Protein AF-A0A087RNH7-F1 (afdb_monomer_lite)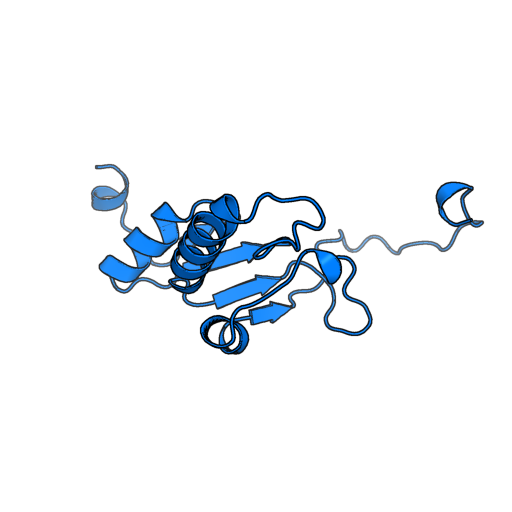

pLDDT: mean 83.48, std 10.97, range [49.5, 95.62]

Foldseek 3Di:
DVCVPPPDQEAEEAQPLVSLVVCLVVVHAYEYEYLAQLADPVPDDPVCVVVSVVSLVSSLSHQAYEYQADDPPGGPSVNRDDHDPSHPVRYDYPHHPDDPPDDDDDPDDPVND

Organism: NCBI:txid1502295

Sequence (113 aa):
KLYNKEKFDLVINDGDMGSNILAKNRNIPSLFITNQFRPKLYSSRSYLYPSLIFVAKQIQKASKILVADSPPPYTMCEYNLNFIKEAEDKVTYVGHFTNSKKINKTESSDLEK

Structure (mmCIF, N/CA/C/O backbone):
data_AF-A0A087RNH7-F1
#
_entry.id   AF-A0A087RNH7-F1
#
loop_
_atom_site.group_PDB
_atom_site.id
_atom_site.type_symbol
_atom_site.label_atom_id
_atom_site.label_alt_id
_atom_site.label_comp_id
_atom_site.label_asym_id
_atom_site.label_entity_id
_atom_site.label_seq_id
_atom_site.pdbx_PDB_ins_code
_atom_site.Cartn_x
_atom_site.Cartn_y
_atom_site.Cartn_z
_atom_site.occupancy
_atom_site.B_iso_or_equiv
_atom_site.auth_seq_id
_atom_site.auth_comp_id
_atom_site.auth_asym_id
_atom_site.auth_atom_id
_atom_site.pdbx_PDB_model_num
ATOM 1 N N . LYS A 1 1 ? -22.980 5.556 10.077 1.00 62.47 1 LYS A N 1
ATOM 2 C CA . LYS A 1 1 ? -24.073 4.719 10.644 1.00 62.47 1 LYS A CA 1
ATOM 3 C C . LYS A 1 1 ? -24.149 3.339 9.981 1.00 62.47 1 LYS A C 1
ATOM 5 O O . LYS A 1 1 ? -24.147 2.370 10.723 1.00 62.47 1 LYS A O 1
ATOM 10 N N . LEU A 1 2 ? -24.113 3.231 8.645 1.00 71.50 2 LEU A N 1
ATOM 11 C CA . LEU A 1 2 ? -24.145 1.951 7.911 1.00 71.50 2 LEU A CA 1
ATOM 12 C C . LEU A 1 2 ? -23.066 0.945 8.364 1.00 71.50 2 LEU A C 1
ATOM 14 O O . LEU A 1 2 ? -23.391 -0.142 8.818 1.00 71.50 2 LEU A O 1
ATOM 18 N N . TYR A 1 3 ? -21.799 1.365 8.394 1.00 67.38 3 TYR A N 1
ATOM 19 C CA . TYR A 1 3 ? -20.676 0.530 8.841 1.00 67.38 3 TYR A CA 1
ATOM 20 C C . TYR A 1 3 ? -20.772 0.020 10.290 1.00 67.38 3 TYR A C 1
ATOM 22 O O . TYR A 1 3 ? -20.151 -0.982 10.627 1.00 67.38 3 TYR A O 1
ATOM 30 N N . ASN A 1 4 ? -21.500 0.705 11.181 1.00 72.38 4 ASN A N 1
ATOM 31 C CA . ASN A 1 4 ? -21.727 0.216 12.553 1.00 72.38 4 ASN A CA 1
ATOM 32 C C . ASN A 1 4 ? -22.786 -0.887 12.591 1.00 72.38 4 ASN A C 1
ATOM 34 O O . ASN A 1 4 ? -22.760 -1.714 13.496 1.00 72.38 4 ASN A O 1
ATOM 38 N N . LYS A 1 5 ? -23.730 -0.849 11.647 1.00 81.12 5 LYS A N 1
ATOM 39 C CA . LYS A 1 5 ? -24.870 -1.755 11.588 1.00 81.12 5 LYS A CA 1
ATOM 40 C C . LYS A 1 5 ? -24.491 -3.067 10.911 1.00 81.12 5 LYS A C 1
ATOM 42 O O . LYS A 1 5 ? -24.709 -4.118 11.493 1.00 81.12 5 LYS A O 1
ATOM 47 N N . GLU A 1 6 ? -23.890 -2.983 9.728 1.00 77.75 6 GLU A N 1
ATOM 48 C CA . GLU A 1 6 ? -23.628 -4.164 8.898 1.00 77.75 6 GLU A CA 1
ATOM 49 C C . GLU A 1 6 ? -22.434 -4.989 9.400 1.00 77.75 6 GLU A C 1
ATOM 51 O O . GLU A 1 6 ? -22.366 -6.179 9.124 1.00 77.75 6 GLU A O 1
ATOM 56 N N . LYS A 1 7 ? -21.537 -4.386 10.207 1.00 82.06 7 LYS A N 1
ATOM 57 C CA . LYS A 1 7 ? -20.225 -4.949 10.586 1.00 82.06 7 LYS A CA 1
ATOM 58 C C . LYS A 1 7 ? -19.452 -5.442 9.342 1.00 82.06 7 LYS A C 1
ATOM 60 O O . LYS A 1 7 ? -19.936 -5.411 8.220 1.00 82.06 7 LYS A O 1
ATOM 65 N N . PHE A 1 8 ? -18.173 -5.741 9.491 1.00 86.88 8 PHE A N 1
ATOM 66 C CA . PHE A 1 8 ? -17.373 -6.304 8.405 1.00 86.88 8 PHE A CA 1
ATOM 67 C C . PHE A 1 8 ? -16.141 -6.947 9.017 1.00 86.88 8 PHE A C 1
ATOM 69 O O . PHE A 1 8 ? -15.593 -6.426 9.986 1.00 86.88 8 PHE A O 1
ATOM 76 N N . ASP A 1 9 ? -15.714 -8.061 8.442 1.00 91.88 9 ASP A N 1
ATOM 77 C CA . ASP A 1 9 ? -14.546 -8.803 8.918 1.00 91.88 9 ASP A CA 1
ATOM 78 C C . ASP A 1 9 ? -13.294 -8.493 8.088 1.00 91.88 9 ASP A C 1
ATOM 80 O O . ASP A 1 9 ? -12.185 -8.845 8.479 1.00 91.88 9 ASP A O 1
ATOM 84 N N . LEU A 1 10 ? -13.460 -7.804 6.953 1.00 92.75 10 LEU A N 1
ATOM 85 C CA . LEU A 1 10 ? -12.391 -7.422 6.037 1.00 92.75 10 LEU A CA 1
ATOM 86 C C . LEU A 1 10 ? -12.771 -6.155 5.268 1.00 92.75 10 LEU A C 1
ATOM 88 O O . LEU A 1 10 ? -13.916 -5.992 4.846 1.00 92.75 10 LEU A O 1
ATOM 92 N N . VAL A 1 11 ? -11.792 -5.284 5.043 1.00 92.38 11 VAL A N 1
ATOM 93 C CA . VAL A 1 11 ? -11.907 -4.149 4.122 1.00 92.38 11 VAL A CA 1
ATOM 94 C C . VAL A 1 11 ? -10.979 -4.365 2.938 1.00 92.38 11 VAL A C 1
ATOM 96 O O . VAL A 1 11 ? -9.814 -4.706 3.121 1.00 92.38 11 VAL A O 1
ATOM 99 N N . ILE A 1 12 ? -11.485 -4.135 1.730 1.00 93.56 12 ILE A N 1
ATOM 100 C CA . ILE A 1 12 ? -10.694 -4.091 0.500 1.00 93.56 12 ILE A CA 1
ATOM 101 C C . ILE A 1 12 ? -11.013 -2.764 -0.178 1.00 93.56 12 ILE A C 1
ATOM 103 O O . ILE A 1 12 ? -12.185 -2.467 -0.404 1.00 93.56 12 ILE A O 1
ATOM 107 N N . ASN A 1 13 ? -10.001 -1.946 -0.448 1.00 90.69 13 ASN A N 1
ATOM 108 C CA . ASN A 1 13 ? -10.184 -0.669 -1.137 1.00 90.69 13 ASN A CA 1
ATOM 109 C C . ASN A 1 13 ? -8.959 -0.319 -1.989 1.00 90.69 13 ASN A C 1
ATOM 111 O O . ASN A 1 13 ? -7.866 -0.818 -1.729 1.00 90.69 13 ASN A O 1
ATOM 115 N N . ASP A 1 14 ? -9.152 0.531 -2.992 1.00 86.38 14 ASP A N 1
ATOM 116 C CA . ASP A 1 14 ? -8.146 0.919 -3.987 1.00 86.38 14 ASP A CA 1
ATOM 117 C C . ASP A 1 14 ? -7.781 2.417 -3.954 1.00 86.38 14 ASP A C 1
ATOM 119 O O . ASP A 1 14 ? -7.082 2.927 -4.829 1.00 86.38 14 ASP A O 1
ATOM 123 N N . GLY A 1 15 ? -8.245 3.148 -2.935 1.00 77.12 15 GLY A N 1
ATOM 124 C CA . GLY A 1 15 ? -8.054 4.600 -2.869 1.00 77.12 15 GLY A CA 1
ATOM 125 C C . GLY A 1 15 ? -8.700 5.303 -1.678 1.00 77.12 15 GLY A C 1
ATOM 126 O O . GLY A 1 15 ? -8.269 6.398 -1.309 1.00 77.12 15 GLY A O 1
ATOM 127 N N . ASP A 1 16 ? -9.683 4.683 -1.017 1.00 80.00 16 ASP A N 1
ATOM 128 C CA . ASP A 1 16 ? -10.289 5.258 0.185 1.00 80.00 16 ASP A CA 1
ATOM 129 C C . ASP A 1 16 ? -9.430 4.989 1.435 1.00 80.00 16 ASP A C 1
ATOM 131 O O . ASP A 1 16 ? -9.501 3.960 2.116 1.00 80.00 16 ASP A O 1
ATOM 135 N N . MET A 1 17 ? -8.624 5.991 1.778 1.00 82.81 17 MET A N 1
ATOM 136 C CA . MET A 1 17 ? -7.803 6.011 2.987 1.00 82.81 17 MET A CA 1
ATOM 137 C C . MET A 1 17 ? -8.635 6.025 4.279 1.00 82.81 17 MET A C 1
ATOM 139 O O . MET A 1 17 ? -8.165 5.548 5.316 1.00 82.81 17 MET A O 1
ATOM 143 N N . GLY A 1 18 ? -9.857 6.563 4.242 1.00 84.88 18 GLY A N 1
ATOM 144 C CA . GLY A 1 18 ? -10.770 6.614 5.383 1.00 84.88 18 GLY A CA 1
ATOM 145 C C . GLY A 1 18 ? -11.172 5.217 5.846 1.00 84.88 18 GLY A C 1
ATOM 146 O O . GLY A 1 18 ? -11.186 4.949 7.053 1.00 84.88 18 GLY A O 1
ATOM 147 N N . SER A 1 19 ? -11.382 4.296 4.902 1.00 86.00 19 SER A N 1
ATOM 148 C CA . SER A 1 19 ? -11.625 2.875 5.182 1.00 86.00 19 SER A CA 1
ATOM 149 C C . SER A 1 19 ? -10.492 2.238 5.984 1.00 86.00 19 SER A C 1
ATOM 151 O O . SER A 1 19 ? -10.758 1.521 6.948 1.00 86.00 19 SER A O 1
ATOM 153 N N . ASN A 1 20 ? -9.232 2.537 5.648 1.00 89.12 20 ASN A N 1
ATOM 154 C CA . ASN A 1 20 ? -8.072 1.993 6.365 1.00 89.12 20 ASN A CA 1
ATOM 155 C C . ASN A 1 20 ? -8.037 2.469 7.820 1.00 89.12 20 ASN A C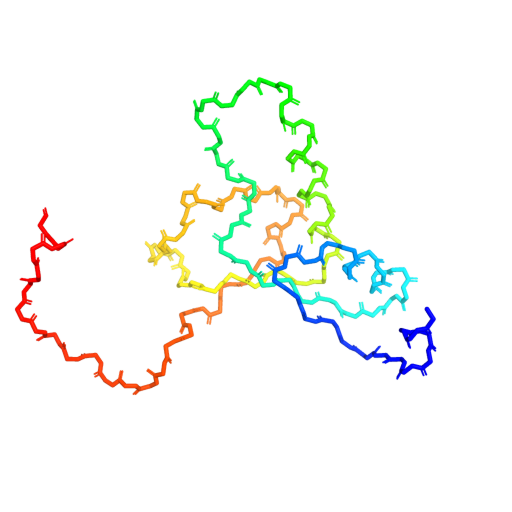 1
ATOM 157 O O . ASN A 1 20 ? -7.746 1.692 8.729 1.00 89.12 20 ASN A O 1
ATOM 161 N N . ILE A 1 21 ? -8.354 3.747 8.053 1.00 89.69 21 ILE A N 1
ATOM 162 C CA . ILE A 1 21 ? -8.423 4.317 9.404 1.00 89.69 21 ILE A CA 1
ATOM 163 C C . ILE A 1 21 ? -9.554 3.654 10.193 1.00 89.69 21 ILE A C 1
ATOM 165 O O . ILE A 1 21 ? -9.353 3.263 11.343 1.00 89.69 21 ILE A O 1
ATOM 169 N N . LEU A 1 22 ? -10.731 3.507 9.581 1.00 89.44 22 LEU A N 1
ATOM 170 C CA . LEU A 1 22 ? -11.893 2.907 10.228 1.00 89.44 22 LEU A CA 1
ATOM 171 C C . LEU A 1 22 ? -11.654 1.436 10.585 1.00 89.44 22 LEU A C 1
ATOM 173 O O . LEU A 1 22 ? -11.980 1.028 11.699 1.00 89.44 22 LEU A O 1
ATOM 177 N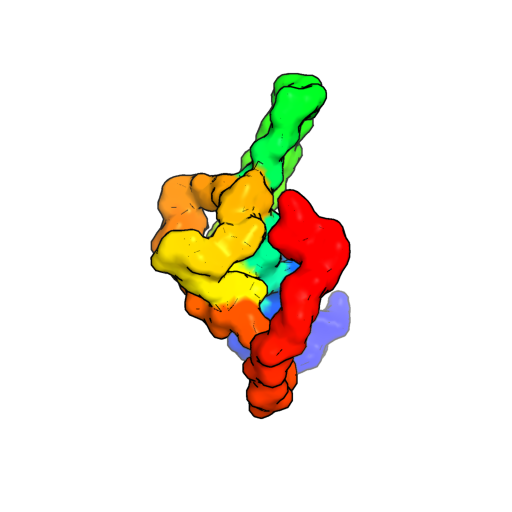 N . ALA A 1 23 ? -11.068 0.665 9.668 1.00 90.69 23 ALA A N 1
ATOM 178 C CA . ALA A 1 23 ? -10.704 -0.731 9.887 1.00 90.69 23 ALA A CA 1
ATOM 179 C C . ALA A 1 23 ? -9.682 -0.860 11.023 1.00 90.69 23 ALA A C 1
ATOM 181 O O . ALA A 1 23 ? -9.912 -1.607 11.975 1.00 90.69 23 ALA A O 1
ATOM 182 N N . LYS A 1 24 ? -8.620 -0.040 11.002 1.00 91.88 24 LYS A N 1
ATOM 183 C CA . LYS A 1 24 ? -7.599 -0.012 12.058 1.00 91.88 24 LYS A CA 1
ATOM 184 C C . LYS A 1 24 ? -8.191 0.314 13.430 1.00 91.88 24 LYS A C 1
ATOM 186 O O . LYS A 1 24 ? -7.891 -0.379 14.396 1.00 91.88 24 LYS A O 1
ATOM 191 N N . ASN A 1 25 ? -9.062 1.320 13.521 1.00 91.69 25 ASN A N 1
ATOM 192 C CA . ASN A 1 25 ? -9.709 1.708 14.782 1.00 91.69 25 ASN A CA 1
ATOM 193 C C . ASN A 1 25 ? -10.619 0.609 15.354 1.00 91.69 25 ASN A C 1
ATOM 195 O O . ASN A 1 25 ? -10.916 0.618 16.545 1.00 91.69 25 ASN A O 1
ATOM 199 N N . ARG A 1 26 ? -11.077 -0.319 14.511 1.00 89.62 26 ARG A N 1
ATOM 200 C CA . ARG A 1 26 ? -11.913 -1.464 14.894 1.00 89.62 26 ARG A CA 1
ATOM 201 C C . ARG A 1 26 ? -11.141 -2.774 14.994 1.00 89.62 26 ARG A C 1
ATOM 203 O O . ARG A 1 26 ? -11.755 -3.801 15.256 1.00 89.62 26 ARG A O 1
ATOM 210 N N . ASN A 1 27 ? -9.827 -2.737 14.783 1.00 91.88 27 ASN A N 1
ATOM 211 C CA . ASN A 1 27 ? -8.965 -3.911 14.740 1.00 91.88 27 ASN A CA 1
ATOM 212 C C . ASN A 1 27 ? -9.394 -4.956 13.687 1.00 91.88 27 ASN A C 1
ATOM 214 O O . ASN A 1 27 ? -9.295 -6.158 13.913 1.00 91.88 27 ASN A O 1
ATOM 218 N N . ILE A 1 28 ? -9.891 -4.482 12.541 1.00 93.25 28 ILE A N 1
ATOM 219 C CA . ILE A 1 28 ? -10.314 -5.301 11.398 1.00 93.25 28 ILE A CA 1
ATOM 220 C C . ILE A 1 28 ? -9.225 -5.239 10.317 1.00 93.25 28 ILE A C 1
ATOM 222 O O . ILE A 1 28 ? -8.681 -4.153 10.076 1.00 93.25 28 ILE A O 1
ATOM 226 N N . PRO A 1 29 ? -8.894 -6.356 9.644 1.00 94.56 29 PRO A N 1
ATOM 227 C CA . PRO A 1 29 ? -7.924 -6.343 8.558 1.00 94.56 29 PRO A CA 1
ATOM 228 C C . PRO A 1 29 ? -8.371 -5.457 7.385 1.00 94.56 29 PRO A C 1
ATOM 230 O O . PRO A 1 29 ? -9.533 -5.468 6.978 1.00 94.56 29 PRO A O 1
ATOM 233 N N . SER A 1 30 ? -7.422 -4.709 6.816 1.00 94.88 30 SER A N 1
ATOM 234 C CA . SER A 1 30 ? -7.632 -3.891 5.614 1.00 94.88 30 SER A CA 1
ATOM 235 C C . SER A 1 30 ? -6.590 -4.200 4.543 1.00 94.88 30 SER A C 1
ATOM 237 O O . SER A 1 30 ? -5.386 -4.179 4.820 1.00 94.88 30 SER A O 1
ATOM 239 N N . LEU A 1 31 ? -7.052 -4.461 3.325 1.00 95.44 31 LEU A N 1
ATOM 240 C CA . LEU A 1 31 ? -6.246 -4.671 2.129 1.00 95.44 31 LEU A CA 1
ATOM 241 C C . LEU A 1 31 ? -6.364 -3.434 1.241 1.00 95.44 31 LEU A C 1
ATOM 243 O O . LEU A 1 31 ? -7.452 -3.097 0.772 1.00 95.44 31 LEU A O 1
ATOM 247 N N . PHE A 1 32 ? -5.239 -2.761 1.021 1.00 95.00 32 PHE A N 1
ATOM 248 C CA . PHE A 1 32 ? -5.162 -1.596 0.149 1.00 95.00 32 PHE A CA 1
ATOM 249 C C . PHE A 1 32 ? -4.573 -1.996 -1.198 1.00 95.00 32 PHE A C 1
ATOM 251 O O . PHE A 1 32 ? -3.402 -2.355 -1.255 1.00 95.00 32 PHE A O 1
ATOM 258 N N . ILE A 1 33 ? -5.356 -1.949 -2.266 1.00 93.88 33 ILE A N 1
ATOM 259 C CA . ILE A 1 33 ? -4.898 -2.267 -3.620 1.00 93.88 33 ILE A CA 1
ATOM 260 C C . ILE A 1 33 ? -4.386 -0.981 -4.268 1.00 93.88 33 ILE A C 1
ATOM 262 O O . ILE A 1 33 ? -5.054 0.043 -4.204 1.00 93.88 33 ILE A O 1
ATOM 266 N N . THR A 1 34 ? -3.203 -0.988 -4.880 1.00 91.38 34 THR A N 1
ATOM 267 C CA . THR A 1 34 ? -2.706 0.219 -5.545 1.00 91.38 34 THR A CA 1
ATOM 268 C C . THR A 1 34 ? -1.709 -0.038 -6.661 1.00 91.38 34 THR A C 1
ATOM 270 O O . THR A 1 34 ? -0.876 -0.933 -6.576 1.00 91.38 34 THR A O 1
ATOM 273 N N . ASN A 1 35 ? -1.750 0.838 -7.662 1.00 89.50 35 ASN A N 1
ATOM 274 C CA . ASN A 1 35 ? -0.715 0.990 -8.689 1.00 89.50 35 ASN A CA 1
ATOM 275 C C . ASN A 1 35 ? 0.074 2.301 -8.515 1.00 89.50 35 ASN A C 1
ATOM 277 O O . ASN A 1 35 ? 0.920 2.644 -9.339 1.00 89.50 35 ASN A O 1
ATOM 281 N N . GLN A 1 36 ? -0.239 3.082 -7.474 1.00 88.31 36 GLN A N 1
ATOM 282 C CA . GLN A 1 36 ? 0.361 4.384 -7.196 1.00 88.31 36 GLN A CA 1
ATOM 283 C C . GLN A 1 36 ? 0.584 4.573 -5.692 1.00 88.31 36 GLN A C 1
ATOM 285 O O . GLN A 1 36 ? -0.339 4.523 -4.875 1.00 88.31 36 GLN A O 1
ATOM 290 N N . PHE A 1 37 ? 1.821 4.857 -5.306 1.00 87.56 37 PHE A N 1
ATOM 291 C CA . PHE A 1 37 ? 2.175 5.163 -3.929 1.00 87.56 37 PHE A CA 1
ATOM 292 C C . PHE A 1 37 ? 3.208 6.283 -3.916 1.00 87.56 37 PHE A C 1
ATOM 294 O O . PHE A 1 37 ? 4.354 6.079 -4.300 1.00 87.56 37 PHE A O 1
ATOM 301 N N . ARG A 1 38 ? 2.812 7.468 -3.433 1.00 85.75 38 ARG A N 1
ATOM 302 C CA . ARG A 1 38 ? 3.690 8.647 -3.326 1.00 85.75 38 ARG A CA 1
ATOM 303 C C . ARG A 1 38 ? 4.441 8.934 -4.649 1.00 85.75 38 ARG A C 1
ATOM 305 O O . ARG A 1 38 ? 5.675 8.951 -4.658 1.00 85.75 38 ARG A O 1
ATOM 312 N N . PRO A 1 39 ? 3.719 9.165 -5.762 1.00 78.00 39 PRO A N 1
ATOM 313 C CA . PRO A 1 39 ? 4.340 9.363 -7.070 1.00 78.00 39 PRO A CA 1
ATOM 314 C C . PRO A 1 39 ? 5.421 10.447 -7.002 1.00 78.00 39 PRO A C 1
ATOM 316 O O . PRO A 1 39 ? 5.249 11.474 -6.334 1.00 78.00 39 PRO A O 1
ATOM 319 N N . LYS A 1 40 ? 6.562 10.205 -7.659 1.00 72.00 40 LYS A N 1
ATOM 320 C CA . LYS A 1 40 ? 7.661 11.176 -7.721 1.00 72.00 40 LYS A CA 1
ATOM 321 C C . LYS A 1 40 ? 7.188 12.379 -8.532 1.00 72.00 40 LYS A C 1
ATOM 323 O O . LYS A 1 40 ? 7.126 12.348 -9.754 1.00 72.00 40 LYS A O 1
ATOM 328 N N . LEU A 1 41 ? 6.819 13.449 -7.843 1.00 68.31 41 LEU A N 1
ATOM 329 C CA . LEU A 1 41 ? 6.388 14.677 -8.487 1.00 68.31 41 LEU A CA 1
ATOM 330 C C . LEU A 1 41 ? 7.625 15.476 -8.942 1.00 68.31 41 LEU A C 1
ATOM 332 O O . LEU A 1 41 ? 8.109 16.357 -8.234 1.00 68.31 41 LEU A O 1
ATOM 336 N N . TYR A 1 42 ? 8.140 15.171 -10.134 1.00 55.88 42 TYR A N 1
ATOM 337 C CA . TYR A 1 42 ? 9.357 15.777 -10.707 1.00 55.88 42 TYR A CA 1
ATOM 338 C C . TYR A 1 42 ? 9.291 17.309 -10.890 1.00 55.88 42 TYR A C 1
ATOM 340 O O . TYR A 1 42 ? 10.322 17.958 -11.025 1.00 55.88 42 TYR A O 1
ATOM 348 N N . SER A 1 43 ? 8.092 17.896 -10.847 1.00 57.41 43 SER A N 1
ATOM 349 C CA . SER A 1 43 ? 7.844 19.341 -10.960 1.00 57.41 43 SER A CA 1
ATOM 350 C C . SER A 1 43 ? 7.114 19.926 -9.735 1.00 57.41 43 SER A C 1
ATOM 352 O O . SER A 1 43 ? 6.828 21.125 -9.690 1.00 57.41 43 SER A O 1
ATOM 354 N N . SER A 1 44 ? 6.794 19.124 -8.706 1.00 58.97 44 SER A N 1
ATOM 355 C CA . SER A 1 44 ? 6.004 19.667 -7.596 1.00 58.97 44 SER A CA 1
ATOM 356 C C . SER A 1 44 ? 6.791 20.660 -6.770 1.00 58.97 44 SER A C 1
ATOM 358 O O . SER A 1 44 ? 7.884 20.382 -6.276 1.00 58.97 44 SER A O 1
ATOM 360 N N . ARG A 1 45 ? 6.123 21.775 -6.509 1.00 65.81 45 ARG A N 1
ATOM 361 C CA . ARG A 1 45 ? 6.494 22.734 -5.484 1.00 65.81 45 ARG A CA 1
ATOM 362 C C . ARG A 1 45 ? 6.628 22.005 -4.140 1.00 65.81 45 ARG A C 1
ATOM 364 O O . ARG A 1 45 ? 5.774 21.198 -3.769 1.00 65.81 45 ARG A O 1
ATOM 371 N N . SER A 1 46 ? 7.701 22.307 -3.414 1.00 68.00 46 SER A N 1
ATOM 372 C CA . SER A 1 46 ? 8.088 21.668 -2.147 1.00 68.00 46 SER A CA 1
ATOM 373 C C . SER A 1 46 ? 6.966 21.615 -1.098 1.00 68.00 46 SER A C 1
ATOM 375 O O . SER A 1 46 ? 6.939 20.711 -0.267 1.00 68.00 46 SER A O 1
ATOM 377 N N . TYR A 1 47 ? 5.985 22.519 -1.164 1.00 69.44 47 TYR A N 1
ATOM 378 C CA . TYR A 1 47 ? 4.841 22.533 -0.251 1.00 69.44 47 TYR A CA 1
ATOM 379 C C . TYR A 1 47 ? 3.846 21.372 -0.424 1.00 69.44 47 TYR A C 1
ATOM 381 O O . TYR A 1 47 ? 2.994 21.197 0.44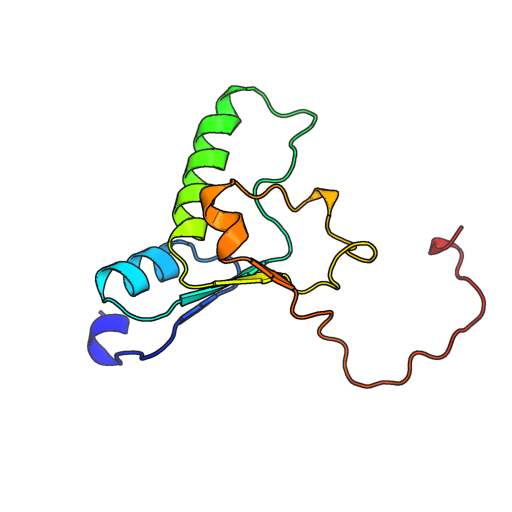1 1.00 69.44 47 TYR A O 1
ATOM 389 N N . LEU A 1 48 ? 3.913 20.573 -1.498 1.00 76.25 48 LEU A N 1
ATOM 390 C CA . LEU A 1 48 ? 3.057 19.382 -1.665 1.00 76.25 48 LEU A CA 1
ATOM 391 C C . LEU A 1 48 ? 3.608 18.139 -0.939 1.00 76.25 48 LEU A C 1
ATOM 393 O O . LEU A 1 48 ? 2.882 17.163 -0.733 1.00 76.25 48 LEU A O 1
ATOM 397 N N . TYR A 1 49 ? 4.874 18.170 -0.508 1.00 78.00 49 TYR A N 1
ATOM 398 C CA . TYR A 1 49 ? 5.523 17.050 0.183 1.00 78.00 49 TYR A CA 1
ATOM 399 C C . TYR A 1 49 ? 4.843 16.645 1.502 1.00 78.00 49 TYR A C 1
ATOM 401 O O . TYR A 1 49 ? 4.659 15.442 1.711 1.00 78.00 49 TYR A O 1
ATOM 409 N N . PRO A 1 50 ? 4.427 17.575 2.387 1.00 83.06 50 PRO A N 1
ATOM 410 C CA . PRO A 1 50 ? 3.718 17.214 3.613 1.00 83.06 50 PRO A CA 1
ATOM 411 C C . PRO A 1 50 ? 2.431 16.427 3.343 1.00 83.06 50 PRO A C 1
ATOM 413 O O . PRO A 1 50 ? 2.168 15.429 4.015 1.00 83.06 50 PRO A O 1
ATOM 416 N N . SER A 1 51 ? 1.663 16.820 2.322 1.00 83.19 51 SER A N 1
ATOM 417 C CA . SER A 1 51 ? 0.426 16.139 1.929 1.00 83.19 51 SER A CA 1
ATOM 418 C C . SER A 1 51 ? 0.694 14.727 1.407 1.00 83.19 51 SER A C 1
ATOM 420 O O . SER A 1 51 ? -0.002 13.791 1.795 1.00 83.19 51 SER A O 1
ATOM 422 N N . LEU A 1 52 ? 1.743 14.544 0.598 1.00 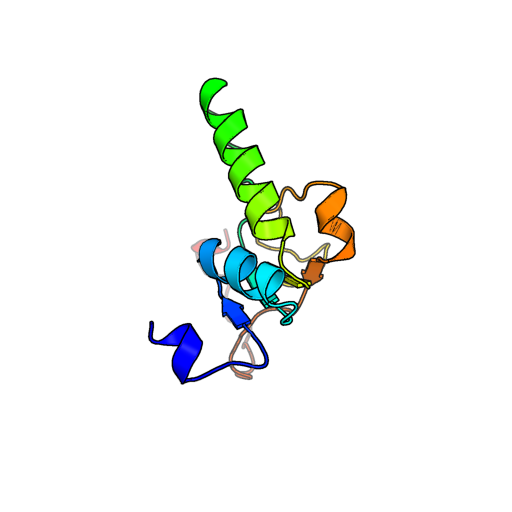82.88 52 LEU A N 1
ATOM 423 C CA . LEU A 1 52 ? 2.168 13.220 0.131 1.00 82.88 52 LEU A CA 1
ATOM 424 C C . LEU A 1 52 ? 2.562 12.292 1.287 1.00 82.88 52 LEU A C 1
ATOM 426 O O . LEU A 1 52 ? 2.172 11.125 1.307 1.00 82.88 52 LEU A O 1
ATOM 430 N N . ILE A 1 53 ? 3.313 12.806 2.265 1.00 84.94 53 ILE A N 1
ATOM 431 C CA . ILE A 1 53 ? 3.702 12.042 3.459 1.00 84.94 53 ILE A CA 1
ATOM 432 C C . ILE A 1 53 ? 2.466 11.692 4.292 1.00 84.94 53 ILE A C 1
ATOM 434 O O . ILE A 1 53 ? 2.354 10.571 4.788 1.00 84.94 53 ILE A O 1
ATOM 438 N N . PHE A 1 54 ? 1.526 12.628 4.442 1.00 88.19 54 PHE A N 1
ATOM 439 C CA . PHE A 1 54 ? 0.280 12.381 5.159 1.00 88.19 54 PHE A CA 1
ATOM 440 C C . PHE A 1 54 ? -0.523 11.248 4.512 1.00 88.19 54 PHE A C 1
ATOM 442 O O . PHE A 1 54 ? -0.910 10.311 5.209 1.00 88.19 54 PHE A O 1
ATOM 449 N N . VAL A 1 55 ? -0.706 11.294 3.190 1.00 87.50 55 VAL A N 1
ATOM 450 C CA . VAL A 1 55 ? -1.383 10.243 2.414 1.00 87.50 55 VAL A CA 1
ATOM 451 C C . VAL A 1 55 ? -0.679 8.897 2.581 1.00 87.50 55 VAL A C 1
ATOM 453 O O . VAL A 1 55 ? -1.327 7.914 2.939 1.00 87.50 55 VAL A O 1
ATOM 456 N N . ALA A 1 56 ? 0.649 8.855 2.434 1.00 88.56 56 ALA A N 1
ATOM 457 C CA . ALA A 1 56 ? 1.432 7.634 2.627 1.00 88.56 56 ALA A CA 1
ATOM 458 C C . ALA A 1 56 ? 1.224 7.030 4.029 1.00 88.56 56 ALA A C 1
ATOM 460 O O . ALA A 1 56 ? 1.015 5.824 4.157 1.00 88.56 56 ALA A O 1
ATOM 461 N N . LYS A 1 57 ? 1.185 7.864 5.078 1.00 90.19 57 LYS A N 1
ATOM 462 C CA . LYS A 1 57 ? 0.885 7.424 6.451 1.00 90.19 57 LYS A CA 1
ATOM 463 C C . LYS A 1 57 ? -0.540 6.896 6.618 1.00 90.19 57 LYS A C 1
ATOM 465 O O . LYS A 1 57 ? -0.750 6.018 7.451 1.00 90.19 57 LYS A O 1
ATOM 470 N N . GLN A 1 58 ? -1.527 7.407 5.876 1.00 90.56 58 GLN A N 1
ATOM 471 C CA . GLN A 1 58 ? -2.883 6.847 5.921 1.00 90.56 58 GLN A CA 1
ATOM 472 C C . GLN A 1 58 ? -2.963 5.502 5.198 1.00 90.56 58 GLN A C 1
ATOM 474 O O . GLN A 1 58 ? -3.578 4.574 5.719 1.00 90.56 58 GLN A O 1
ATOM 479 N N . ILE A 1 59 ? -2.307 5.366 4.045 1.00 89.62 59 ILE A N 1
ATOM 480 C CA . ILE A 1 59 ? -2.225 4.093 3.317 1.00 89.62 59 ILE A CA 1
ATOM 481 C C . ILE A 1 59 ? -1.503 3.036 4.169 1.00 89.62 59 ILE A C 1
ATOM 483 O O . ILE A 1 59 ? -1.982 1.914 4.298 1.00 89.62 59 ILE A O 1
ATOM 487 N N . GLN A 1 60 ? -0.425 3.418 4.864 1.00 91.56 60 GLN A N 1
ATOM 488 C CA . GLN A 1 60 ? 0.342 2.551 5.771 1.00 91.56 60 GLN A CA 1
ATOM 489 C C . GLN A 1 60 ? -0.476 1.997 6.955 1.00 91.56 60 GLN A C 1
ATOM 491 O O . GLN A 1 60 ? -0.051 1.037 7.604 1.00 91.56 60 GLN A O 1
ATOM 496 N N . LYS A 1 61 ? -1.666 2.547 7.241 1.00 92.56 61 LYS A N 1
ATOM 497 C CA . LYS A 1 61 ? -2.591 1.984 8.239 1.00 92.56 61 LYS A CA 1
ATOM 498 C C . LYS A 1 61 ? -3.278 0.704 7.772 1.00 92.56 61 LYS A C 1
ATOM 500 O O . LYS A 1 61 ? -3.825 0.010 8.626 1.00 92.56 61 LYS A O 1
ATOM 505 N N . ALA A 1 62 ? -3.242 0.389 6.479 1.00 93.94 62 ALA A N 1
ATOM 506 C CA . ALA A 1 62 ? -3.690 -0.901 5.980 1.00 93.94 62 ALA A CA 1
ATOM 507 C C . ALA A 1 62 ? -2.873 -2.050 6.597 1.00 93.94 62 ALA A C 1
ATOM 509 O O . ALA A 1 62 ? -1.723 -1.880 7.028 1.00 93.94 62 ALA A O 1
ATOM 510 N N . SER A 1 63 ? -3.490 -3.228 6.656 1.00 95.44 63 SER A N 1
ATOM 511 C CA . SER A 1 63 ? -2.847 -4.459 7.118 1.00 95.44 63 SER A CA 1
ATOM 512 C C . SER A 1 63 ? -1.908 -5.013 6.052 1.00 95.44 63 SER A C 1
ATOM 514 O O . SER A 1 63 ? -0.819 -5.467 6.388 1.00 95.44 63 SER A O 1
ATOM 516 N N . LYS A 1 64 ? -2.308 -4.928 4.778 1.00 95.62 64 LYS A N 1
ATOM 517 C CA . LYS A 1 64 ? -1.459 -5.210 3.615 1.00 95.62 64 LYS A CA 1
ATOM 518 C C . LYS A 1 64 ? -1.710 -4.206 2.499 1.00 95.62 64 LYS A C 1
ATOM 520 O O . LYS A 1 64 ? -2.822 -3.696 2.357 1.00 95.62 64 LYS A O 1
ATOM 525 N N . ILE A 1 65 ? -0.677 -3.971 1.702 1.00 95.31 65 ILE A N 1
ATOM 526 C CA . ILE A 1 65 ? -0.719 -3.169 0.483 1.00 95.31 65 ILE A CA 1
ATOM 527 C C . ILE A 1 65 ? -0.487 -4.126 -0.686 1.00 95.31 65 ILE A C 1
ATOM 529 O O . ILE A 1 65 ? 0.562 -4.754 -0.782 1.00 95.31 65 ILE A O 1
ATOM 533 N N . LEU A 1 66 ? -1.479 -4.275 -1.552 1.00 94.94 66 LEU A N 1
ATOM 534 C CA . LEU A 1 66 ? -1.438 -5.153 -2.711 1.00 94.94 66 LEU A CA 1
ATOM 535 C C . LEU A 1 66 ? -1.118 -4.323 -3.951 1.00 94.94 66 LEU A C 1
ATOM 537 O O . LEU A 1 66 ? -1.882 -3.432 -4.313 1.00 94.94 66 LEU A O 1
ATOM 541 N N . VAL A 1 67 ? 0.002 -4.617 -4.601 1.00 93.81 67 VAL A N 1
ATOM 542 C CA . VAL A 1 67 ? 0.375 -3.980 -5.865 1.00 93.81 67 VAL A CA 1
ATOM 543 C C . VAL A 1 67 ? -0.147 -4.830 -7.009 1.00 93.81 67 VAL A C 1
ATOM 545 O O . VAL A 1 67 ? 0.264 -5.984 -7.148 1.00 93.81 67 VAL A O 1
ATOM 548 N N . ALA A 1 68 ? -1.056 -4.275 -7.812 1.00 90.69 68 ALA A N 1
ATOM 549 C CA . ALA A 1 68 ? -1.700 -4.979 -8.922 1.00 90.69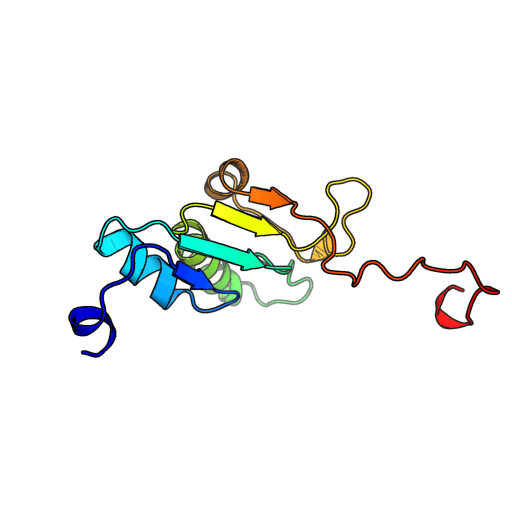 68 ALA A CA 1
ATOM 550 C C . ALA A 1 68 ? -0.824 -4.986 -10.186 1.00 90.69 68 ALA A C 1
ATOM 552 O O . ALA A 1 68 ? -1.241 -4.579 -11.270 1.00 90.69 68 ALA A O 1
ATOM 553 N N . ASP A 1 69 ? 0.415 -5.434 -10.010 1.00 91.06 69 ASP A N 1
ATOM 554 C CA . ASP A 1 69 ? 1.463 -5.493 -11.019 1.00 91.06 69 ASP A CA 1
ATOM 555 C C . ASP A 1 69 ? 2.374 -6.694 -10.727 1.00 91.06 69 ASP A C 1
ATOM 557 O O . ASP A 1 69 ? 2.338 -7.295 -9.643 1.00 91.06 69 ASP A O 1
ATOM 561 N N . SER A 1 70 ? 3.199 -7.055 -11.698 1.00 90.38 70 SER A N 1
ATOM 562 C CA . SER A 1 70 ? 4.255 -8.040 -11.524 1.00 90.38 70 SER A CA 1
ATOM 563 C C . SER A 1 70 ? 5.340 -7.520 -10.572 1.00 90.38 70 SER A C 1
ATOM 565 O O . SER A 1 70 ? 5.647 -6.324 -10.566 1.00 90.38 70 SER A O 1
ATOM 567 N N . PRO A 1 71 ? 5.960 -8.407 -9.775 1.00 90.94 71 PRO A N 1
ATOM 568 C CA . PRO A 1 71 ? 7.104 -8.031 -8.956 1.00 90.94 71 PRO A CA 1
ATOM 569 C C . PRO A 1 71 ? 8.305 -7.606 -9.822 1.00 90.94 71 PRO A C 1
ATOM 571 O O . PRO A 1 71 ? 8.386 -7.986 -11.000 1.00 90.94 71 PRO A O 1
ATOM 574 N N . PRO A 1 72 ? 9.269 -6.863 -9.246 1.00 88.06 72 PRO A N 1
ATOM 575 C CA . PRO A 1 72 ? 10.503 -6.505 -9.934 1.00 88.06 72 PRO A CA 1
ATOM 576 C C . PRO A 1 72 ? 11.229 -7.743 -10.491 1.00 88.06 72 PRO A C 1
ATOM 578 O O . PRO A 1 72 ? 11.218 -8.794 -9.842 1.00 88.06 72 PRO A O 1
ATOM 581 N N . PRO A 1 73 ? 11.868 -7.649 -11.674 1.00 90.56 73 PRO A N 1
ATOM 582 C CA . PRO A 1 73 ? 12.111 -6.440 -12.473 1.00 90.56 73 PRO A CA 1
ATOM 583 C C . PRO A 1 73 ? 10.994 -6.095 -13.479 1.00 90.56 73 PRO A C 1
ATOM 585 O O . PRO A 1 73 ? 11.194 -5.245 -14.338 1.00 90.56 73 PRO A O 1
ATOM 588 N N . TYR A 1 74 ? 9.833 -6.755 -13.419 1.00 88.00 74 TYR A N 1
ATOM 589 C CA . TYR A 1 74 ? 8.764 -6.609 -14.420 1.00 88.00 74 TYR A CA 1
ATOM 590 C C . TYR A 1 74 ? 7.638 -5.663 -13.984 1.00 88.00 74 TYR A C 1
ATOM 592 O O . TYR A 1 74 ? 6.534 -5.743 -14.519 1.00 88.00 74 TYR A O 1
ATOM 600 N N . THR A 1 75 ? 7.891 -4.811 -12.990 1.00 89.56 75 THR A N 1
ATOM 601 C CA . THR A 1 75 ? 6.901 -3.878 -12.446 1.00 89.56 75 THR A CA 1
ATOM 602 C C . THR A 1 75 ? 6.708 -2.702 -13.397 1.00 89.56 75 THR A C 1
ATOM 604 O O . THR A 1 75 ? 7.568 -1.829 -13.500 1.00 89.56 75 THR A O 1
ATOM 607 N N . MET A 1 76 ? 5.558 -2.637 -14.061 1.00 88.94 76 MET A N 1
ATOM 608 C CA . MET A 1 76 ? 5.233 -1.560 -15.002 1.00 88.94 76 MET A CA 1
ATOM 609 C C . MET A 1 76 ? 5.044 -0.208 -14.301 1.00 88.94 76 MET A C 1
ATOM 611 O O . MET A 1 76 ? 5.422 0.838 -14.828 1.00 88.94 76 MET A O 1
ATOM 615 N N . CYS A 1 77 ? 4.467 -0.206 -13.099 1.00 86.56 77 CYS A N 1
ATOM 616 C CA . CYS A 1 77 ? 4.189 1.006 -12.329 1.00 86.56 77 CYS A CA 1
ATOM 617 C C . CYS A 1 77 ? 5.325 1.436 -11.385 1.00 86.56 77 CYS A C 1
ATOM 619 O O . CYS A 1 77 ? 5.095 2.290 -10.529 1.00 86.56 77 CYS A O 1
ATOM 621 N N . GLU A 1 78 ? 6.550 0.920 -11.549 1.00 88.75 78 GLU A N 1
ATOM 622 C CA . GLU A 1 78 ? 7.688 1.183 -10.648 1.00 88.75 78 GLU A CA 1
ATOM 623 C C . GLU A 1 78 ? 7.893 2.684 -10.369 1.00 88.75 78 GLU A C 1
ATOM 625 O O . GLU A 1 78 ? 8.025 3.101 -9.220 1.00 88.75 78 GLU A O 1
ATOM 630 N N . TYR A 1 79 ? 7.817 3.533 -11.399 1.00 86.19 79 TYR A N 1
ATOM 631 C CA . TYR A 1 79 ? 7.972 4.987 -11.255 1.00 86.19 79 TYR A CA 1
ATOM 632 C C . TYR A 1 79 ? 6.914 5.651 -10.356 1.00 86.19 79 TYR A C 1
ATOM 634 O O . TYR A 1 79 ? 7.178 6.694 -9.747 1.00 86.19 79 TYR A O 1
ATOM 642 N N . ASN A 1 80 ? 5.727 5.050 -10.258 1.00 87.44 80 ASN A N 1
ATOM 643 C CA . ASN A 1 80 ? 4.619 5.529 -9.435 1.00 87.44 80 ASN A CA 1
ATOM 644 C C . ASN A 1 80 ? 4.639 4.942 -8.020 1.00 87.44 80 ASN A C 1
ATOM 646 O O . ASN A 1 80 ? 3.855 5.390 -7.180 1.00 87.44 80 ASN A O 1
ATOM 650 N N . LEU A 1 81 ? 5.511 3.968 -7.749 1.00 89.81 81 LEU A N 1
ATOM 651 C CA . LEU A 1 81 ? 5.637 3.285 -6.468 1.00 89.81 81 LEU A CA 1
ATOM 652 C C . LEU A 1 81 ? 6.893 3.756 -5.732 1.00 89.81 81 LEU A C 1
ATOM 654 O O . LEU A 1 81 ? 8.022 3.401 -6.048 1.00 89.81 81 LEU A O 1
ATOM 658 N N . ASN A 1 82 ? 6.690 4.573 -4.708 1.00 89.56 82 ASN A N 1
ATOM 659 C CA . ASN A 1 82 ? 7.750 5.134 -3.879 1.00 89.56 82 ASN A CA 1
ATOM 660 C C . ASN A 1 82 ? 7.397 4.934 -2.404 1.00 89.56 82 ASN A C 1
ATOM 662 O O . ASN A 1 82 ? 7.018 5.874 -1.689 1.00 89.56 82 ASN A O 1
ATOM 666 N N . PHE A 1 83 ? 7.453 3.671 -1.984 1.00 90.31 83 PHE A N 1
ATOM 667 C CA . PHE A 1 83 ? 7.101 3.262 -0.633 1.00 90.31 83 PHE A CA 1
ATOM 668 C C . PHE A 1 83 ? 7.993 3.936 0.412 1.00 90.31 83 PHE A C 1
ATOM 670 O O . PHE A 1 83 ? 9.162 4.237 0.184 1.00 90.31 83 PHE A O 1
ATOM 677 N N . ILE A 1 84 ? 7.397 4.227 1.566 1.00 90.19 84 ILE A N 1
ATOM 678 C CA . ILE A 1 84 ? 8.162 4.569 2.765 1.00 90.19 84 ILE A CA 1
ATOM 679 C C . ILE A 1 84 ? 8.611 3.266 3.424 1.00 90.19 84 ILE A C 1
ATOM 681 O O . ILE A 1 84 ? 7.899 2.264 3.341 1.00 90.19 84 ILE A O 1
ATOM 685 N N . LYS A 1 85 ? 9.751 3.289 4.115 1.00 89.06 85 LYS A N 1
ATOM 686 C CA . LYS A 1 85 ? 10.357 2.100 4.728 1.00 89.06 85 LYS A CA 1
ATOM 687 C C . LYS A 1 85 ? 9.390 1.342 5.649 1.00 89.06 85 LYS A C 1
ATOM 689 O O . LYS A 1 85 ? 9.420 0.123 5.715 1.00 89.06 85 LYS A O 1
ATOM 694 N N . GLU A 1 86 ? 8.496 2.059 6.327 1.00 90.00 86 GLU A N 1
ATOM 695 C CA . GLU A 1 86 ? 7.495 1.513 7.257 1.00 90.00 86 GLU A CA 1
ATOM 696 C C . GLU A 1 86 ? 6.262 0.892 6.578 1.00 90.00 86 GLU A C 1
ATOM 698 O O . GLU A 1 86 ? 5.322 0.478 7.267 1.00 90.00 86 GLU A O 1
ATOM 703 N N . ALA A 1 87 ? 6.194 0.949 5.247 1.00 91.50 87 ALA A N 1
ATOM 704 C CA . ALA A 1 87 ? 5.141 0.339 4.446 1.00 91.50 87 ALA A CA 1
ATOM 705 C C . ALA A 1 87 ? 5.652 -0.853 3.625 1.00 91.50 87 ALA A C 1
ATOM 707 O O . ALA A 1 87 ? 4.836 -1.690 3.252 1.00 91.50 87 ALA A O 1
ATOM 708 N N . GLU A 1 88 ? 6.959 -0.937 3.348 1.00 92.19 88 GLU A N 1
ATOM 709 C CA . GLU A 1 88 ? 7.576 -1.969 2.498 1.00 92.19 88 GLU A CA 1
ATOM 710 C C . GLU A 1 88 ? 7.286 -3.396 2.982 1.00 92.19 88 GLU A C 1
ATOM 712 O O . GLU A 1 88 ? 6.974 -4.265 2.172 1.00 92.19 88 GLU A O 1
ATOM 717 N N . ASP A 1 89 ? 7.293 -3.626 4.297 1.00 94.44 89 ASP A N 1
ATOM 718 C CA . ASP A 1 89 ? 6.997 -4.921 4.929 1.00 94.44 89 ASP A CA 1
ATOM 719 C C . ASP A 1 89 ? 5.554 -5.399 4.700 1.00 94.44 89 ASP A C 1
ATOM 721 O O . ASP A 1 89 ? 5.246 -6.585 4.839 1.00 94.44 89 ASP A O 1
ATOM 725 N N . LYS A 1 90 ? 4.663 -4.480 4.323 1.00 94.94 90 LYS A N 1
ATOM 726 C CA . LYS A 1 90 ? 3.250 -4.753 4.045 1.00 94.94 90 LYS A CA 1
ATOM 727 C C . LYS A 1 90 ? 2.949 -4.897 2.560 1.00 94.94 90 LYS A C 1
ATOM 729 O O . LYS A 1 90 ? 1.811 -5.240 2.227 1.00 94.94 90 LYS A O 1
ATOM 734 N N . VAL A 1 91 ? 3.908 -4.595 1.684 1.00 95.25 91 VAL A N 1
ATOM 735 C CA . VAL A 1 91 ? 3.712 -4.619 0.233 1.00 95.25 91 VAL A CA 1
ATOM 736 C C . VAL A 1 91 ? 3.762 -6.055 -0.280 1.00 95.25 91 VAL A C 1
ATOM 738 O O . VAL A 1 91 ? 4.635 -6.845 0.068 1.00 95.25 91 VAL A O 1
ATOM 741 N N . THR A 1 92 ? 2.810 -6.418 -1.130 1.00 95.50 92 THR A N 1
ATOM 742 C CA . THR A 1 92 ? 2.797 -7.696 -1.843 1.00 95.50 92 THR A CA 1
ATOM 743 C C . THR A 1 92 ? 2.360 -7.455 -3.280 1.00 95.50 92 THR A C 1
ATOM 745 O O . THR A 1 92 ? 1.286 -6.911 -3.517 1.00 95.50 92 THR A O 1
ATOM 748 N N . TYR A 1 93 ? 3.178 -7.877 -4.240 1.00 93.38 93 TYR A N 1
ATOM 749 C CA . TYR A 1 93 ? 2.822 -7.862 -5.658 1.00 93.38 93 TYR A CA 1
ATOM 750 C C . TYR A 1 93 ? 1.888 -9.034 -5.949 1.00 93.38 93 TYR A C 1
ATOM 752 O O . TYR A 1 93 ? 2.235 -10.183 -5.670 1.00 93.38 93 TYR A O 1
ATOM 760 N N . VAL A 1 94 ? 0.699 -8.747 -6.475 1.00 92.19 94 VAL A N 1
ATOM 761 C CA . VAL A 1 94 ? -0.327 -9.762 -6.772 1.00 92.19 94 VAL A CA 1
ATOM 762 C C . VAL A 1 94 ? -0.419 -10.096 -8.261 1.00 92.19 94 VAL A C 1
ATOM 764 O O . VAL A 1 94 ? -1.244 -10.917 -8.656 1.00 92.19 94 VAL A O 1
ATOM 767 N N . GLY A 1 95 ? 0.460 -9.515 -9.080 1.00 86.06 95 GLY A N 1
ATOM 768 C CA . GLY A 1 95 ? 0.451 -9.690 -10.523 1.00 86.06 95 GLY A CA 1
ATOM 769 C C . GLY A 1 95 ? -0.627 -8.852 -11.202 1.00 86.06 95 GLY A C 1
ATOM 770 O O . GLY A 1 95 ? -1.334 -8.053 -10.589 1.00 86.06 95 GLY A O 1
ATOM 771 N N . HIS A 1 96 ? -0.745 -9.055 -12.508 1.00 76.88 96 HIS A N 1
ATOM 772 C CA . HIS A 1 96 ? -1.716 -8.362 -13.337 1.00 76.88 96 HIS A CA 1
ATOM 773 C C . HIS A 1 96 ? -3.056 -9.103 -13.323 1.00 76.88 96 HIS A C 1
ATOM 775 O O . HIS A 1 96 ? -3.114 -10.298 -13.626 1.00 76.88 96 HIS A O 1
ATOM 781 N N . PHE A 1 97 ? -4.149 -8.383 -13.065 1.00 71.31 97 PHE A N 1
ATOM 782 C CA . PHE A 1 97 ? -5.512 -8.901 -13.212 1.00 71.31 97 PHE A CA 1
ATOM 783 C C . PHE A 1 97 ? -5.899 -8.994 -14.696 1.00 71.31 97 PHE A C 1
ATOM 785 O O . PHE A 1 97 ? -6.736 -8.244 -15.193 1.00 71.31 97 PHE A O 1
ATOM 792 N N . THR A 1 98 ? -5.257 -9.894 -15.436 1.00 68.62 98 THR A N 1
ATOM 793 C CA . THR A 1 98 ? -5.667 -10.221 -16.805 1.00 68.62 98 THR A CA 1
ATOM 794 C C . THR A 1 98 ? -6.640 -11.391 -16.765 1.00 68.62 98 THR A C 1
ATOM 796 O O . THR A 1 98 ? -6.443 -12.356 -16.026 1.00 68.62 98 THR A O 1
ATOM 799 N N . ASN A 1 99 ? -7.709 -11.326 -17.566 1.00 61.38 99 ASN A N 1
ATOM 800 C CA . ASN A 1 99 ? -8.463 -12.538 -17.873 1.00 61.38 99 ASN A CA 1
ATOM 801 C C . ASN A 1 99 ? -7.479 -13.536 -18.484 1.00 61.38 99 ASN A C 1
ATOM 803 O O . ASN A 1 99 ? -6.660 -13.143 -19.311 1.00 61.38 99 ASN A O 1
ATOM 807 N N . SER A 1 100 ? -7.598 -14.813 -18.133 1.00 61.50 100 SER A N 1
ATOM 808 C CA . SER A 1 100 ? -6.776 -15.948 -18.585 1.00 61.50 100 SER A CA 1
ATOM 809 C C . SER A 1 100 ? -6.798 -16.210 -20.106 1.00 61.50 100 SER A C 1
ATOM 811 O O . SER A 1 100 ? -6.463 -17.300 -20.572 1.00 61.50 100 SER A O 1
ATOM 813 N N . LYS A 1 101 ? -7.170 -15.210 -20.913 1.00 64.38 101 LYS A N 1
ATOM 814 C CA . LYS A 1 101 ? -6.930 -15.176 -22.348 1.00 64.38 101 LYS A CA 1
ATOM 815 C C . LYS A 1 101 ? -5.437 -15.352 -22.592 1.00 64.38 101 LYS A C 1
ATOM 817 O O . LYS A 1 101 ? -4.616 -14.550 -22.159 1.00 64.38 101 LYS A O 1
ATOM 822 N N . LYS A 1 102 ? -5.108 -16.400 -23.343 1.00 67.38 102 LYS A N 1
ATOM 823 C CA . LYS A 1 102 ? -3.785 -16.558 -23.938 1.00 67.38 102 LYS A CA 1
ATOM 824 C C . LYS A 1 102 ? -3.489 -15.307 -24.764 1.00 67.38 102 LYS A C 1
ATOM 826 O O . LYS A 1 102 ? -4.194 -15.027 -25.732 1.00 67.38 102 LYS A O 1
ATOM 831 N N . ILE A 1 103 ? -2.483 -14.547 -24.345 1.00 68.19 103 ILE A N 1
ATOM 832 C CA . ILE A 1 103 ? -1.978 -13.408 -25.106 1.00 68.19 103 ILE A CA 1
ATOM 833 C C . ILE A 1 103 ? -1.233 -13.996 -26.305 1.00 68.19 103 ILE A C 1
ATOM 835 O O . ILE A 1 103 ? -0.165 -14.589 -26.153 1.00 68.19 103 ILE A O 1
ATOM 839 N N . ASN A 1 104 ? -1.823 -13.886 -27.492 1.00 72.44 104 ASN A N 1
ATOM 840 C CA . ASN A 1 104 ? -1.141 -14.230 -28.732 1.00 72.44 104 ASN A CA 1
ATOM 841 C C . ASN A 1 104 ? -0.188 -13.081 -29.065 1.00 72.44 104 ASN A C 1
ATOM 843 O O . ASN A 1 104 ? -0.637 -11.945 -29.198 1.00 72.44 104 ASN A O 1
ATOM 847 N N . LYS A 1 105 ? 1.113 -13.363 -29.190 1.00 66.38 105 LYS A N 1
ATOM 848 C CA . LYS A 1 105 ? 2.074 -12.386 -29.714 1.00 66.38 105 LYS A CA 1
ATOM 849 C C . LYS A 1 105 ? 1.743 -12.130 -31.186 1.00 66.38 105 LYS A C 1
ATOM 851 O O . LYS A 1 105 ? 2.028 -12.976 -32.029 1.00 66.38 105 LYS A O 1
ATOM 856 N N . THR A 1 106 ? 1.079 -11.017 -31.469 1.00 78.56 106 THR A N 1
ATOM 857 C CA . THR A 1 106 ? 0.892 -10.489 -32.825 1.00 78.56 106 THR A CA 1
ATOM 858 C C . THR A 1 106 ? 2.094 -9.633 -33.226 1.00 78.56 106 THR A C 1
ATOM 860 O O . THR A 1 106 ? 3.003 -9.429 -32.422 1.00 78.56 106 THR A O 1
ATOM 863 N N . GLU A 1 107 ? 2.123 -9.166 -34.476 1.00 80.19 107 GLU A N 1
ATOM 864 C CA . GLU A 1 107 ? 3.132 -8.208 -34.943 1.00 80.19 107 GLU A CA 1
ATOM 865 C C . GLU A 1 107 ? 3.170 -6.966 -34.041 1.00 80.19 107 GLU A C 1
ATOM 867 O O . GLU A 1 107 ? 2.133 -6.554 -33.508 1.00 80.19 107 GLU A O 1
ATOM 872 N N . SER A 1 108 ? 4.372 -6.407 -33.849 1.00 76.38 108 SER A N 1
ATOM 873 C CA . SER A 1 108 ? 4.572 -5.263 -32.959 1.00 76.38 108 SER A CA 1
ATOM 874 C C . SER A 1 108 ? 3.727 -4.093 -33.445 1.00 76.38 108 SER A C 1
ATOM 876 O O . SER A 1 108 ? 3.752 -3.728 -34.623 1.00 76.38 108 SER A O 1
ATOM 878 N N . SER A 1 109 ? 2.952 -3.511 -32.534 1.00 77.12 109 SER A N 1
ATOM 879 C CA . SER A 1 109 ? 2.187 -2.313 -32.869 1.00 77.12 109 SER A CA 1
ATOM 880 C C . SER A 1 109 ? 3.116 -1.102 -32.952 1.00 77.12 109 SER A C 1
ATOM 882 O O . SER A 1 109 ? 4.208 -1.101 -32.382 1.00 77.12 109 SER A O 1
ATOM 884 N N . ASP A 1 110 ? 2.670 -0.033 -33.610 1.00 72.88 110 ASP A N 1
ATOM 885 C CA . ASP A 1 110 ? 3.412 1.233 -33.628 1.00 72.88 110 ASP A CA 1
ATOM 886 C C . ASP A 1 110 ? 3.566 1.864 -32.229 1.00 72.88 110 ASP A C 1
ATOM 888 O O . ASP A 1 110 ? 4.404 2.739 -32.058 1.00 72.88 110 ASP A O 1
ATOM 892 N N . LEU A 1 111 ? 2.805 1.405 -31.224 1.00 62.81 111 LEU A N 1
ATOM 893 C CA . LEU A 1 111 ? 2.960 1.803 -29.817 1.00 62.81 111 LEU A CA 1
ATOM 894 C C . LEU A 1 111 ? 4.098 1.057 -29.097 1.00 62.81 111 LEU A C 1
ATOM 896 O O . LEU A 1 111 ? 4.442 1.418 -27.975 1.00 62.81 111 LEU A O 1
ATOM 900 N N . GLU A 1 112 ? 4.642 0.000 -29.708 1.00 62.38 112 GLU A N 1
ATOM 901 C CA . GLU A 1 112 ? 5.780 -0.779 -29.196 1.00 62.38 112 GLU A CA 1
ATOM 902 C C . GLU A 1 112 ? 7.124 -0.340 -29.815 1.00 62.38 112 GLU A C 1
ATOM 904 O O . GLU A 1 112 ? 8.152 -0.960 -29.535 1.00 62.38 112 GLU A O 1
ATOM 909 N N . LYS A 1 113 ? 7.117 0.704 -30.659 1.00 49.50 113 LYS A N 1
ATOM 910 C CA . LYS A 1 113 ? 8.305 1.360 -31.231 1.00 49.50 113 LYS A CA 1
ATOM 911 C C . LYS A 1 113 ? 8.707 2.577 -30.404 1.00 49.50 113 LYS A C 1
ATOM 913 O O . LYS A 1 113 ? 9.932 2.796 -30.282 1.00 49.50 113 LYS A O 1
#

Radius of gyration: 17.25 Å; chains: 1; bounding box: 37×39×50 Å

Secondary structure (DSSP, 8-state):
-HHHHH--S-EEESS-HHHHHHHHHTT--EEEEES-BS---TT--GGGHHHHHHHHHHHTTSSEEEESSPPTTS-TTGGGB---HHHHTTEEE------S------SPPGGG-